Protein AF-A0AAW2XSN4-F1 (afdb_monomer_lite)

Structure (mmCIF, N/CA/C/O backbone):
data_AF-A0AAW2XSN4-F1
#
_entry.id   AF-A0AAW2XSN4-F1
#
loop_
_atom_site.group_PDB
_atom_site.id
_atom_site.type_symbol
_atom_site.label_atom_id
_atom_site.label_alt_id
_atom_site.label_comp_id
_atom_site.label_asym_id
_atom_site.label_entity_id
_atom_site.label_seq_id
_atom_site.pdbx_PDB_ins_code
_atom_site.Cartn_x
_atom_site.Cartn_y
_atom_site.Cartn_z
_atom_site.occupancy
_atom_site.B_iso_or_equiv
_atom_site.auth_seq_id
_atom_site.auth_comp_id
_atom_site.auth_asym_id
_atom_site.auth_atom_id
_atom_site.pdbx_PDB_model_num
ATOM 1 N N . MET A 1 1 ? 8.427 0.320 -1.791 1.00 89.25 1 MET A N 1
ATOM 2 C CA . MET A 1 1 ? 7.146 -0.227 -2.303 1.00 89.25 1 MET A CA 1
ATOM 3 C C . MET A 1 1 ? 5.891 0.432 -1.727 1.00 89.25 1 MET A C 1
ATOM 5 O O . MET A 1 1 ? 4.825 0.251 -2.307 1.00 89.25 1 MET A O 1
ATOM 9 N N . ASN A 1 2 ? 6.001 1.257 -0.677 1.00 90.88 2 ASN A N 1
ATOM 10 C CA . ASN A 1 2 ? 4.876 1.964 -0.051 1.00 90.88 2 ASN A CA 1
ATOM 11 C C . ASN A 1 2 ? 3.918 2.667 -1.022 1.00 90.88 2 ASN A C 1
ATOM 13 O O . ASN A 1 2 ? 2.709 2.553 -0.862 1.00 90.88 2 ASN A O 1
ATOM 17 N N . THR A 1 3 ? 4.432 3.344 -2.052 1.00 93.12 3 THR A N 1
ATOM 18 C CA . THR A 1 3 ? 3.595 4.050 -3.035 1.00 93.12 3 THR A CA 1
ATOM 19 C C . THR A 1 3 ? 2.645 3.117 -3.784 1.00 93.12 3 THR A C 1
ATOM 21 O O . THR A 1 3 ? 1.477 3.453 -3.948 1.00 93.12 3 THR A O 1
ATOM 24 N N . VAL A 1 4 ? 3.114 1.937 -4.203 1.00 94.00 4 VAL A N 1
ATOM 25 C CA . VAL A 1 4 ? 2.282 0.958 -4.923 1.00 94.00 4 VAL A CA 1
ATOM 26 C C . VAL A 1 4 ? 1.210 0.392 -3.995 1.00 94.00 4 VAL A C 1
ATOM 28 O O . VAL A 1 4 ? 0.046 0.354 -4.374 1.00 94.00 4 VAL A O 1
ATOM 31 N N . ILE A 1 5 ? 1.573 0.035 -2.759 1.00 92.00 5 ILE A N 1
ATOM 32 C CA . ILE A 1 5 ? 0.617 -0.462 -1.753 1.00 92.00 5 ILE A CA 1
ATOM 33 C C . ILE A 1 5 ? -0.431 0.610 -1.427 1.00 92.00 5 ILE A C 1
ATOM 35 O O . ILE A 1 5 ? -1.626 0.336 -1.453 1.00 92.00 5 ILE A O 1
ATOM 39 N N . SER A 1 6 ? 0.001 1.854 -1.213 1.00 92.62 6 SER A N 1
ATOM 40 C CA . SER A 1 6 ? -0.888 2.994 -0.975 1.00 92.62 6 SER A CA 1
ATOM 41 C C . SER A 1 6 ? -1.855 3.221 -2.144 1.00 92.62 6 SER A C 1
ATOM 43 O O . SER A 1 6 ? -3.046 3.431 -1.922 1.00 92.62 6 SER A O 1
ATOM 45 N N . ALA A 1 7 ? -1.371 3.114 -3.389 1.00 94.00 7 ALA A N 1
ATOM 46 C CA . ALA A 1 7 ? -2.198 3.237 -4.588 1.00 94.00 7 ALA A CA 1
ATOM 47 C C . ALA A 1 7 ? -3.237 2.105 -4.709 1.00 94.00 7 ALA A C 1
ATOM 49 O O . ALA A 1 7 ? -4.383 2.372 -5.062 1.00 94.00 7 ALA A O 1
ATOM 50 N N . MET A 1 8 ? -2.877 0.860 -4.374 1.00 92.31 8 MET A N 1
ATOM 51 C CA . MET A 1 8 ? -3.817 -0.276 -4.356 1.00 92.31 8 MET A CA 1
ATOM 52 C C . MET A 1 8 ? -4.890 -0.143 -3.259 1.00 92.31 8 MET A C 1
ATOM 54 O O . MET A 1 8 ? -6.014 -0.623 -3.424 1.00 92.31 8 MET A O 1
ATOM 58 N N . SER A 1 9 ? -4.554 0.535 -2.159 1.00 92.31 9 SER A N 1
ATOM 59 C CA . SER A 1 9 ? -5.428 0.780 -1.005 1.00 92.31 9 SER A CA 1
ATOM 60 C C . SER A 1 9 ? -6.297 2.036 -1.130 1.00 92.31 9 SER A C 1
ATOM 62 O O . SER A 1 9 ? -6.934 2.442 -0.153 1.00 92.31 9 SER A O 1
ATOM 64 N N . LEU A 1 10 ? -6.339 2.675 -2.304 1.00 91.38 10 LEU A N 1
ATOM 65 C CA . LEU A 1 10 ? -7.229 3.808 -2.534 1.00 91.38 10 LEU A CA 1
ATOM 66 C C . LEU A 1 10 ? -8.696 3.396 -2.361 1.00 91.38 10 LEU A C 1
ATOM 68 O O . LEU A 1 10 ? -9.124 2.293 -2.734 1.00 91.38 10 LEU A O 1
ATOM 72 N N . ASP A 1 11 ? -9.462 4.321 -1.786 1.00 90.44 11 ASP A N 1
ATOM 73 C CA . ASP A 1 11 ? -10.907 4.191 -1.653 1.00 90.44 11 ASP A CA 1
ATOM 74 C C . ASP A 1 11 ? -11.575 4.511 -2.994 1.00 90.44 11 ASP A C 1
ATOM 76 O O . ASP A 1 11 ? -12.018 5.624 -3.272 1.00 90.44 11 ASP A O 1
ATOM 80 N N . TYR A 1 12 ? -11.518 3.530 -3.888 1.00 91.69 12 TYR A N 1
ATOM 81 C CA . TYR A 1 12 ? -12.091 3.590 -5.219 1.00 91.69 12 TYR A CA 1
ATOM 82 C C . TYR A 1 12 ? -12.686 2.222 -5.570 1.00 91.69 12 TYR A C 1
ATOM 84 O O . TYR A 1 12 ? -12.161 1.205 -5.096 1.00 91.69 12 TYR A O 1
ATOM 92 N N . PRO A 1 13 ? -13.757 2.162 -6.387 1.00 91.38 13 PRO A N 1
ATOM 93 C CA . PRO A 1 13 ? -14.338 0.894 -6.808 1.00 91.38 13 PRO A CA 1
ATOM 94 C C . PRO A 1 13 ? -13.275 -0.033 -7.407 1.00 91.38 13 PRO A C 1
ATOM 96 O O . PRO A 1 13 ? -12.495 0.377 -8.271 1.00 91.38 13 PRO A O 1
ATOM 99 N N . SER A 1 14 ? -13.216 -1.275 -6.924 1.00 86.88 14 SER A N 1
ATOM 100 C CA . SER A 1 14 ? -12.166 -2.235 -7.291 1.00 86.88 14 SER A CA 1
ATOM 101 C C . SER A 1 14 ? -12.201 -2.626 -8.768 1.00 86.88 14 SER A C 1
ATOM 103 O O . SER A 1 14 ? -11.167 -2.959 -9.332 1.00 86.88 14 SER A O 1
ATOM 105 N N . ASP A 1 15 ? -13.366 -2.536 -9.405 1.00 92.38 15 ASP A N 1
ATOM 106 C CA . ASP A 1 15 ? -13.574 -2.731 -10.841 1.00 92.38 15 ASP A CA 1
ATOM 107 C C . ASP A 1 15 ? -13.045 -1.565 -11.693 1.00 92.38 15 ASP A C 1
ATOM 109 O O . ASP A 1 15 ? -12.938 -1.689 -12.913 1.00 92.38 15 ASP A O 1
ATOM 113 N N . LYS A 1 16 ? -12.704 -0.433 -11.065 1.00 95.88 16 LYS A N 1
ATOM 114 C CA . LYS A 1 16 ? -12.246 0.792 -11.738 1.00 95.88 16 LYS A CA 1
ATOM 115 C C . LYS A 1 16 ? -10.844 1.234 -11.323 1.00 95.88 16 LYS A C 1
ATOM 117 O O . LYS A 1 16 ? -10.274 2.107 -11.974 1.00 95.88 16 LYS A O 1
ATOM 122 N N . LEU A 1 17 ? -10.290 0.668 -10.251 1.00 93.06 17 LEU A N 1
ATOM 123 C CA . LEU A 1 17 ? -8.942 0.968 -9.782 1.00 93.06 17 LEU A CA 1
ATOM 124 C C . LEU A 1 17 ? -7.933 0.017 -10.429 1.00 93.06 17 LEU A C 1
ATOM 126 O O . LEU A 1 17 ? -7.944 -1.183 -10.170 1.00 93.06 17 LEU A O 1
ATOM 130 N N . ALA A 1 18 ? -7.018 0.570 -11.219 1.00 93.75 18 ALA A N 1
ATOM 131 C CA . ALA A 1 18 ? -5.877 -0.156 -11.761 1.00 93.75 18 ALA A CA 1
ATOM 132 C C . ALA A 1 18 ? -4.587 0.618 -11.471 1.00 93.75 18 ALA A C 1
ATOM 134 O O . ALA A 1 18 ? -4.529 1.834 -11.656 1.00 93.75 18 ALA A O 1
ATOM 135 N N . VAL A 1 19 ? -3.551 -0.094 -11.026 1.00 93.44 19 VAL A N 1
ATOM 136 C CA . VAL A 1 19 ? -2.224 0.469 -10.754 1.00 93.44 19 VAL A CA 1
ATOM 137 C C . VAL A 1 19 ? -1.252 -0.084 -11.788 1.00 93.44 19 VAL A C 1
ATOM 139 O O . VAL A 1 19 ? -1.075 -1.295 -11.891 1.00 93.44 19 VAL A O 1
ATOM 142 N N . TYR A 1 20 ? -0.618 0.809 -12.545 1.00 95.00 20 TYR A N 1
ATOM 143 C CA . TYR A 1 20 ? 0.397 0.465 -13.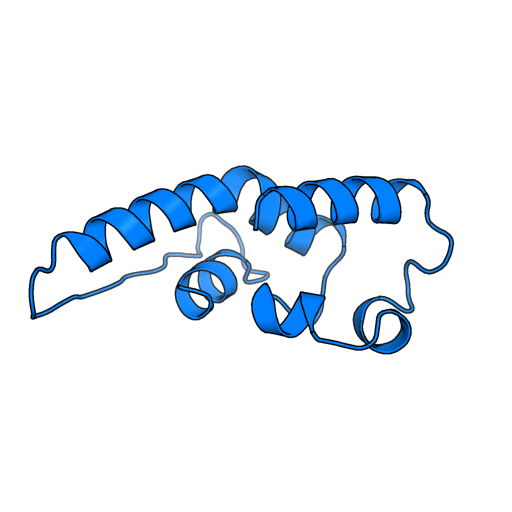538 1.00 95.00 20 TYR A CA 1
ATOM 144 C C . TYR A 1 20 ? 1.767 0.904 -13.030 1.00 95.00 20 TYR A C 1
ATOM 146 O O . TYR A 1 20 ? 1.928 2.032 -12.564 1.00 95.00 20 TYR A O 1
ATOM 154 N N . LEU A 1 21 ? 2.753 0.016 -13.136 1.00 94.62 21 LEU A N 1
ATOM 155 C CA . LEU A 1 21 ? 4.140 0.294 -12.784 1.00 94.62 21 LEU A CA 1
ATOM 156 C C . LEU A 1 21 ? 5.029 -0.017 -13.988 1.00 94.62 21 LEU A C 1
ATOM 158 O O . LEU A 1 21 ? 4.973 -1.122 -14.522 1.00 94.62 21 LEU A O 1
ATOM 162 N N . SER A 1 22 ? 5.848 0.953 -14.385 1.00 95.38 22 SER A N 1
ATOM 163 C CA . SER A 1 22 ? 6.893 0.788 -15.398 1.00 95.38 22 SER A CA 1
ATOM 164 C C . SER A 1 22 ? 8.257 0.847 -14.718 1.00 95.38 22 SER A C 1
ATOM 166 O O . SER A 1 22 ? 8.480 1.719 -13.879 1.00 95.38 22 SER A O 1
ATOM 168 N N . ASP A 1 23 ? 9.151 -0.072 -15.074 1.00 96.19 23 ASP A N 1
ATOM 169 C CA . ASP A 1 23 ? 10.555 -0.077 -14.655 1.00 96.19 23 ASP A CA 1
ATOM 170 C C . ASP A 1 23 ? 11.439 -0.186 -15.899 1.00 96.19 23 ASP A C 1
ATOM 172 O O . ASP A 1 23 ? 11.608 -1.270 -16.461 1.00 96.19 23 ASP A O 1
ATOM 176 N N . ASP A 1 24 ? 12.008 0.942 -16.320 1.00 97.31 24 ASP A N 1
ATOM 177 C CA . ASP A 1 24 ? 12.856 1.028 -17.514 1.00 97.31 24 ASP A CA 1
ATOM 178 C C . ASP A 1 24 ? 14.169 0.242 -17.356 1.00 97.31 24 ASP A C 1
ATOM 180 O O . ASP A 1 24 ? 14.802 -0.126 -18.345 1.00 97.31 24 ASP A O 1
ATOM 184 N N . GLY A 1 25 ? 14.580 -0.043 -16.114 1.00 95.88 25 GLY A N 1
ATOM 185 C CA . GLY A 1 25 ? 15.775 -0.825 -15.809 1.00 95.88 25 GLY A CA 1
ATOM 186 C C . GLY A 1 25 ? 15.554 -2.338 -15.837 1.00 95.88 25 GLY A C 1
ATOM 187 O O . GLY A 1 25 ? 16.531 -3.086 -15.787 1.00 95.88 25 GLY A O 1
ATOM 188 N N . GLY A 1 26 ? 14.299 -2.804 -15.892 1.00 94.88 26 GLY A N 1
ATOM 189 C CA . GLY A 1 26 ? 13.959 -4.230 -15.913 1.00 94.88 26 GLY A CA 1
ATOM 190 C C . GLY A 1 26 ? 14.549 -5.023 -14.740 1.00 94.88 26 GLY A C 1
ATOM 191 O O . GLY A 1 26 ? 14.953 -6.175 -14.910 1.00 94.88 26 GLY A O 1
ATOM 192 N N . SER A 1 27 ? 14.659 -4.412 -13.556 1.00 96.31 27 SER A N 1
ATOM 193 C CA . SER A 1 27 ? 15.374 -5.011 -12.430 1.00 96.31 27 SER A CA 1
ATOM 194 C C . SER A 1 27 ? 14.594 -6.179 -11.829 1.00 96.31 27 SER A C 1
ATOM 196 O O . SER A 1 27 ? 13.428 -6.059 -11.445 1.00 96.31 27 SER A O 1
ATOM 198 N N . TYR A 1 28 ? 15.275 -7.316 -11.653 1.00 96.75 28 TYR A N 1
ATOM 199 C CA . TYR A 1 28 ? 14.714 -8.475 -10.952 1.00 96.75 28 TYR A CA 1
ATOM 200 C C . TYR A 1 28 ? 14.245 -8.117 -9.534 1.00 96.75 28 TYR A C 1
ATOM 202 O O . TYR A 1 28 ? 13.222 -8.620 -9.070 1.00 96.75 28 TYR A O 1
ATOM 210 N N . VAL A 1 29 ? 14.968 -7.218 -8.858 1.00 96.94 29 VAL A N 1
ATOM 211 C CA . VAL A 1 29 ? 14.625 -6.779 -7.501 1.00 96.94 29 VAL A CA 1
ATOM 212 C C . VAL A 1 29 ? 13.298 -6.023 -7.502 1.00 96.94 29 VAL A C 1
ATOM 214 O O . VAL A 1 29 ? 12.463 -6.287 -6.640 1.00 96.94 29 VAL A O 1
ATOM 217 N N . THR A 1 30 ? 13.055 -5.155 -8.492 1.00 96.25 30 THR A N 1
ATOM 218 C CA . THR A 1 30 ? 11.769 -4.455 -8.643 1.00 96.25 30 THR A CA 1
ATOM 219 C C . THR A 1 30 ? 10.637 -5.448 -8.872 1.00 96.25 30 THR A C 1
ATOM 221 O O . THR A 1 30 ? 9.625 -5.400 -8.174 1.00 96.25 30 THR A O 1
ATOM 224 N N . LEU A 1 31 ? 10.819 -6.399 -9.796 1.00 95.44 31 LEU A N 1
ATOM 225 C CA . LEU A 1 31 ? 9.819 -7.431 -10.079 1.00 95.44 31 LEU A CA 1
ATOM 226 C C . LEU A 1 31 ? 9.479 -8.251 -8.826 1.00 95.44 31 LEU A C 1
ATOM 228 O O . LEU A 1 31 ? 8.306 -8.506 -8.548 1.00 95.44 31 LEU A O 1
ATOM 232 N N . HIS A 1 32 ? 10.496 -8.667 -8.070 1.00 95.94 32 HIS A N 1
ATOM 233 C CA . HIS A 1 32 ? 10.297 -9.422 -6.839 1.00 95.94 32 HIS A CA 1
ATOM 234 C C . HIS A 1 32 ? 9.579 -8.583 -5.774 1.00 95.94 32 HIS A C 1
ATOM 236 O O . HIS A 1 32 ? 8.580 -9.035 -5.220 1.00 95.94 32 HIS A O 1
ATOM 242 N N . ALA A 1 33 ? 10.006 -7.338 -5.554 1.00 94.56 33 ALA A N 1
ATOM 243 C CA . ALA A 1 33 ? 9.383 -6.440 -4.585 1.00 94.56 33 ALA A CA 1
ATOM 244 C C . ALA A 1 33 ? 7.904 -6.151 -4.908 1.00 94.56 33 ALA A C 1
ATOM 246 O O . ALA A 1 33 ? 7.080 -6.076 -4.000 1.00 94.56 33 ALA A O 1
ATOM 247 N N . VAL A 1 34 ? 7.545 -6.033 -6.191 1.00 94.69 34 VAL A N 1
ATOM 248 C CA . VAL A 1 34 ? 6.149 -5.868 -6.638 1.00 94.69 34 VAL A CA 1
ATOM 249 C C . VAL A 1 34 ? 5.324 -7.122 -6.382 1.00 94.69 34 VAL A C 1
ATOM 251 O O . VAL A 1 34 ? 4.182 -7.012 -5.944 1.00 94.69 34 VAL A O 1
ATOM 254 N N . ARG A 1 35 ? 5.893 -8.313 -6.597 1.00 93.50 35 ARG A N 1
ATOM 255 C CA . ARG A 1 35 ? 5.219 -9.581 -6.277 1.00 93.50 35 ARG A CA 1
ATOM 256 C C . ARG A 1 35 ? 4.960 -9.737 -4.784 1.00 93.50 35 ARG A C 1
ATOM 258 O 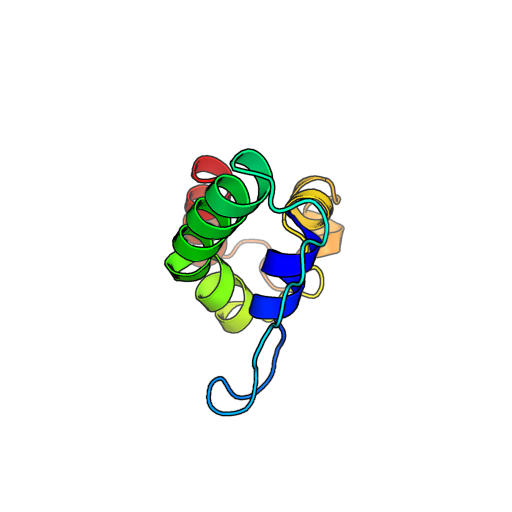O . ARG A 1 35 ? 3.877 -10.172 -4.413 1.00 93.50 35 ARG A O 1
ATOM 265 N N . GLU A 1 36 ? 5.917 -9.374 -3.937 1.00 91.81 36 GLU A N 1
ATOM 266 C CA . GLU A 1 36 ? 5.696 -9.398 -2.488 1.00 91.81 36 GLU A CA 1
ATOM 267 C C . GLU A 1 36 ? 4.667 -8.337 -2.070 1.00 91.81 36 GLU A C 1
ATOM 269 O O . GLU A 1 36 ? 3.746 -8.646 -1.320 1.00 91.81 36 GLU A O 1
ATOM 274 N N . ALA A 1 37 ? 4.720 -7.128 -2.640 1.00 90.75 37 ALA A N 1
ATOM 275 C CA . ALA A 1 37 ? 3.715 -6.093 -2.387 1.00 90.75 37 ALA A CA 1
ATOM 276 C C . ALA A 1 37 ? 2.298 -6.498 -2.829 1.00 90.75 37 ALA A C 1
ATOM 278 O O . ALA A 1 37 ? 1.332 -6.135 -2.163 1.00 90.75 37 ALA A O 1
ATOM 279 N N . TRP A 1 38 ? 2.159 -7.262 -3.919 1.00 89.38 38 TRP A N 1
ATOM 280 C CA . TRP A 1 38 ? 0.876 -7.836 -4.333 1.00 89.38 38 TRP A CA 1
ATOM 281 C C . TRP A 1 38 ? 0.315 -8.760 -3.252 1.00 89.38 38 TRP A C 1
ATOM 283 O O . TRP A 1 38 ? -0.860 -8.671 -2.932 1.00 89.38 38 TRP A O 1
ATOM 293 N N . LYS A 1 39 ? 1.127 -9.633 -2.644 1.00 88.62 39 LYS A N 1
ATOM 294 C CA . LYS A 1 39 ? 0.637 -10.539 -1.585 1.00 88.62 39 LYS A CA 1
ATOM 295 C C . LYS A 1 39 ? 0.099 -9.771 -0.375 1.00 88.62 39 LYS A C 1
ATOM 297 O O . LYS A 1 39 ? -0.876 -10.191 0.237 1.00 88.62 39 LYS A O 1
ATOM 302 N N . LEU A 1 40 ? 0.696 -8.619 -0.064 1.00 82.75 40 LEU A N 1
ATOM 303 C CA . LEU A 1 40 ? 0.227 -7.727 1.003 1.00 82.75 40 LEU A CA 1
ATOM 304 C C . LEU A 1 40 ? -1.145 -7.106 0.706 1.00 82.75 40 LEU A C 1
ATOM 306 O O . LEU A 1 40 ? -1.828 -6.656 1.627 1.00 82.75 40 LEU A O 1
ATOM 310 N N . GLN A 1 41 ? -1.571 -7.085 -0.561 1.00 83.44 41 GLN A N 1
ATOM 311 C CA . GLN A 1 41 ? -2.878 -6.575 -0.967 1.00 83.44 41 GLN A CA 1
ATOM 312 C C . GLN A 1 41 ? -4.021 -7.344 -0.294 1.00 83.44 41 GLN A C 1
ATOM 314 O O . GLN A 1 41 ? -4.999 -6.720 0.119 1.00 83.44 41 GLN A O 1
ATOM 319 N N . ASP A 1 42 ? -3.889 -8.666 -0.158 1.00 84.44 42 ASP A N 1
ATOM 320 C CA . ASP A 1 42 ? -4.970 -9.550 0.291 1.00 84.44 42 ASP A CA 1
ATOM 321 C C . ASP A 1 42 ? -5.431 -9.249 1.724 1.00 84.44 42 ASP A C 1
ATOM 323 O O .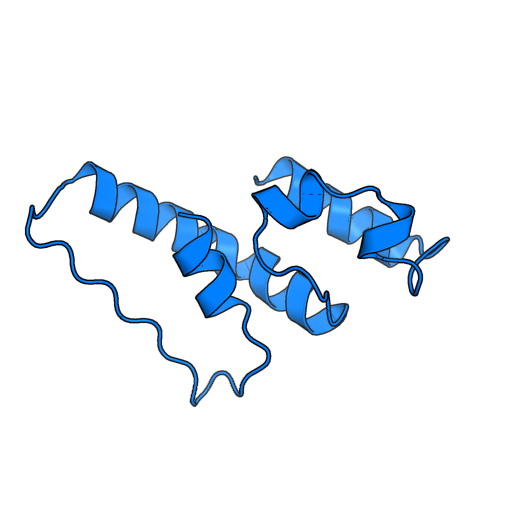 ASP A 1 42 ? -6.605 -9.428 2.042 1.00 84.44 42 ASP A O 1
ATOM 327 N N . CYS A 1 43 ? -4.542 -8.738 2.580 1.00 84.75 43 CYS A N 1
ATOM 328 C CA . CYS A 1 43 ? -4.877 -8.311 3.940 1.00 84.75 43 CYS A CA 1
ATOM 329 C C . CYS A 1 43 ? -4.887 -6.783 4.100 1.00 84.75 43 CYS A C 1
ATOM 331 O O . CYS A 1 43 ? -5.787 -6.230 4.736 1.00 84.75 43 CYS A O 1
ATOM 333 N N . GLY A 1 44 ? -3.926 -6.079 3.493 1.00 85.81 44 GLY A N 1
ATOM 334 C CA . GLY A 1 44 ? -3.734 -4.640 3.674 1.00 85.81 44 GLY A CA 1
ATOM 335 C C . GLY A 1 44 ? -4.836 -3.789 3.048 1.00 85.81 44 GLY A C 1
ATOM 336 O O . GLY A 1 44 ? -5.294 -2.825 3.665 1.00 85.81 44 GLY A O 1
ATOM 337 N N . VAL A 1 45 ? -5.310 -4.154 1.852 1.00 88.88 45 VAL A N 1
ATOM 338 C CA . VAL A 1 45 ? -6.366 -3.395 1.167 1.00 88.88 45 VAL A CA 1
ATOM 339 C C . VAL A 1 45 ? -7.725 -3.559 1.863 1.00 88.88 45 VAL A C 1
ATOM 341 O O . VAL A 1 45 ? -8.373 -2.537 2.114 1.00 88.88 45 VAL A O 1
ATOM 344 N N . PRO A 1 46 ? -8.176 -4.777 2.234 1.00 90.81 46 PRO A N 1
ATOM 345 C CA . PRO A 1 46 ? -9.393 -4.939 3.027 1.00 90.81 46 PRO A CA 1
ATOM 346 C C . PRO A 1 46 ? -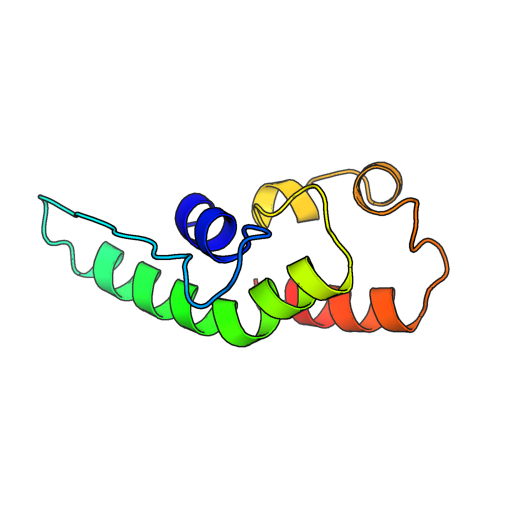9.333 -4.228 4.378 1.00 90.81 46 PRO A C 1
ATOM 348 O O . PRO A 1 46 ? -10.306 -3.572 4.735 1.00 90.81 46 PRO A O 1
ATOM 351 N N . PHE A 1 47 ? -8.201 -4.287 5.092 1.00 91.62 47 PHE A N 1
ATOM 352 C CA . PHE A 1 47 ? -8.011 -3.564 6.357 1.00 91.62 47 PHE A CA 1
ATOM 353 C C . PHE A 1 47 ? -8.190 -2.054 6.174 1.00 91.62 47 PHE A C 1
ATOM 355 O O . PHE A 1 47 ? -8.986 -1.421 6.869 1.00 91.62 47 PHE A O 1
ATOM 362 N N . CYS A 1 48 ? -7.520 -1.489 5.167 1.00 91.25 48 CYS A N 1
ATOM 363 C CA . CYS A 1 48 ? -7.666 -0.089 4.800 1.00 91.25 48 CYS A CA 1
ATOM 364 C C . CYS A 1 48 ? -9.140 0.275 4.538 1.00 91.25 48 CYS A C 1
ATOM 366 O O . CYS A 1 48 ? -9.647 1.256 5.090 1.00 91.25 48 CYS A O 1
ATOM 368 N N . ARG A 1 49 ? -9.850 -0.504 3.720 1.00 89.44 49 ARG A N 1
ATOM 369 C CA . ARG A 1 49 ? -11.252 -0.217 3.376 1.00 89.44 49 ARG A CA 1
ATOM 370 C C . ARG A 1 49 ? -12.197 -0.376 4.564 1.00 89.44 49 ARG A C 1
ATOM 372 O O . ARG A 1 49 ? -13.001 0.517 4.793 1.00 89.44 49 ARG A O 1
ATOM 379 N N . LYS A 1 50 ? -12.060 -1.454 5.342 1.00 91.75 50 LYS A N 1
ATOM 380 C CA . LYS A 1 50 ? -12.898 -1.761 6.514 1.00 91.75 50 LYS A CA 1
ATOM 381 C C . LYS A 1 50 ? -12.894 -0.631 7.543 1.00 91.75 50 LYS A C 1
ATOM 383 O O . LYS A 1 50 ? -13.938 -0.326 8.107 1.00 91.75 50 LYS A O 1
ATOM 388 N N . TYR A 1 51 ? -11.734 -0.019 7.767 1.00 91.44 51 TYR A N 1
ATOM 389 C CA . TYR A 1 51 ? -11.553 1.015 8.787 1.00 91.44 51 TYR A CA 1
ATOM 390 C C . TYR A 1 51 ? -11.420 2.428 8.217 1.00 91.44 51 TYR A C 1
ATOM 392 O O . TYR A 1 51 ? -11.115 3.357 8.956 1.00 91.44 51 TYR A O 1
ATOM 400 N N . GLU A 1 52 ? -11.619 2.616 6.908 1.00 89.44 52 GLU A N 1
ATOM 401 C CA . GLU A 1 52 ? -11.553 3.932 6.255 1.00 89.44 52 GLU A CA 1
ATOM 402 C C . GLU A 1 52 ? -10.283 4.741 6.611 1.00 89.44 52 GLU A C 1
ATOM 404 O O . GLU A 1 52 ? -10.312 5.969 6.701 1.00 89.44 52 GLU A O 1
ATOM 409 N N . LEU A 1 53 ? -9.155 4.051 6.839 1.00 88.19 53 LEU A N 1
ATOM 410 C CA . LEU A 1 53 ? -7.912 4.682 7.303 1.00 88.19 53 LEU A CA 1
ATOM 411 C 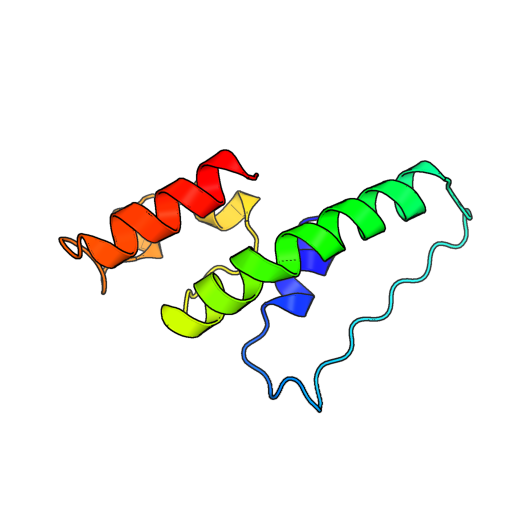C . LEU A 1 53 ? -7.491 5.856 6.420 1.00 88.19 53 LEU A C 1
ATOM 413 O O . LEU A 1 53 ? -7.364 5.746 5.199 1.00 88.19 53 LEU A O 1
ATOM 417 N N . ARG A 1 54 ? -7.168 6.977 7.057 1.00 85.81 54 ARG A N 1
ATOM 418 C CA . ARG A 1 54 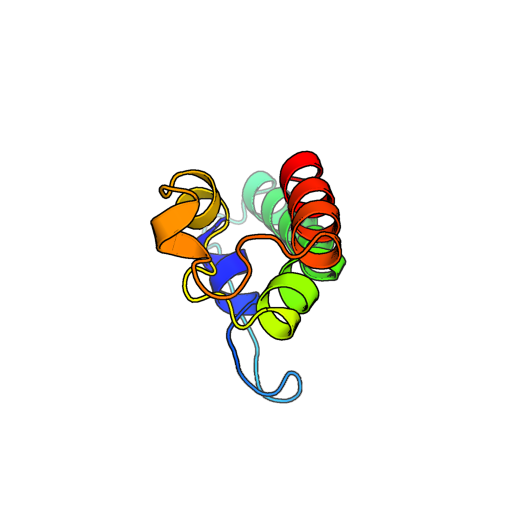? -6.732 8.177 6.338 1.00 85.81 54 ARG A CA 1
ATOM 419 C C . ARG A 1 54 ? -5.327 8.023 5.751 1.00 85.81 54 ARG A C 1
ATOM 421 O O . ARG A 1 54 ? -5.016 8.619 4.723 1.00 85.81 54 ARG A O 1
ATOM 428 N N . ILE A 1 55 ? -4.482 7.226 6.406 1.00 88.94 55 ILE A N 1
ATOM 429 C CA . ILE A 1 55 ? -3.104 6.956 5.997 1.00 88.94 55 ILE A CA 1
ATOM 430 C C . ILE A 1 55 ? -3.055 5.548 5.394 1.00 88.94 55 ILE A C 1
ATOM 432 O O . ILE A 1 55 ? -3.249 4.559 6.090 1.00 88.94 55 ILE A O 1
ATOM 436 N N . ARG A 1 56 ? -2.824 5.463 4.079 1.00 89.38 56 ARG A N 1
ATOM 437 C CA . ARG A 1 56 ? -2.760 4.193 3.323 1.00 89.38 56 ARG A CA 1
ATOM 438 C C . ARG A 1 56 ? -1.342 3.667 3.122 1.00 89.38 56 ARG A C 1
ATOM 440 O O . ARG A 1 56 ? -1.150 2.503 2.787 1.00 89.38 56 ARG A O 1
ATOM 447 N N . CYS A 1 57 ? -0.354 4.542 3.283 1.00 90.12 57 CYS A N 1
ATOM 448 C CA . CYS A 1 57 ? 1.052 4.177 3.243 1.00 90.12 57 CYS A CA 1
ATOM 449 C C . CYS A 1 57 ? 1.391 3.398 4.523 1.00 90.12 57 CYS A C 1
ATOM 451 O O . CYS A 1 57 ? 1.262 3.985 5.599 1.00 90.12 57 CYS A O 1
ATOM 453 N N . PRO A 1 58 ? 1.835 2.131 4.436 1.00 88.31 58 PRO A N 1
ATOM 454 C CA . PRO A 1 58 ? 2.076 1.319 5.624 1.00 88.31 58 PRO A CA 1
ATOM 455 C C . PRO A 1 58 ? 3.123 1.941 6.556 1.00 88.31 58 PRO A C 1
ATOM 457 O O . PRO A 1 58 ? 2.852 2.149 7.733 1.00 88.31 58 PRO A O 1
ATOM 460 N N . GLU A 1 59 ? 4.282 2.332 6.019 1.00 89.69 59 GLU A N 1
ATOM 461 C CA . GLU A 1 59 ? 5.353 2.958 6.808 1.00 89.69 59 GLU A CA 1
ATOM 462 C C . GLU A 1 59 ? 4.881 4.238 7.512 1.00 89.69 59 GLU A C 1
ATOM 464 O O . GLU A 1 59 ? 5.114 4.415 8.706 1.00 89.69 59 GLU A O 1
ATOM 469 N N . SER A 1 60 ? 4.157 5.113 6.806 1.00 89.75 60 SER A N 1
ATOM 470 C CA . SER A 1 60 ? 3.625 6.344 7.402 1.00 89.75 60 SER A CA 1
ATOM 471 C C . SER A 1 60 ? 2.537 6.073 8.440 1.00 89.75 60 SER A C 1
ATOM 473 O O . SER A 1 60 ? 2.438 6.816 9.408 1.00 89.75 60 SER A O 1
ATOM 475 N N . TYR A 1 61 ? 1.721 5.035 8.244 1.00 89.75 61 TYR A N 1
ATOM 476 C CA . TYR A 1 61 ? 0.655 4.660 9.170 1.00 89.75 61 TYR A CA 1
ATOM 477 C C . TYR A 1 61 ? 1.226 4.123 10.488 1.00 89.75 61 TYR A C 1
ATOM 479 O O . TYR A 1 61 ? 0.824 4.571 11.557 1.00 89.75 61 TYR A O 1
ATOM 487 N N . PHE A 1 62 ? 2.211 3.222 10.424 1.00 87.75 62 PHE A N 1
ATOM 488 C CA . PHE A 1 62 ? 2.827 2.642 11.622 1.00 87.75 62 PHE A CA 1
ATOM 489 C C . PHE A 1 62 ? 3.823 3.575 12.323 1.00 87.75 62 PHE A C 1
ATOM 491 O O . PHE A 1 62 ? 4.089 3.384 13.506 1.00 87.75 62 PHE A O 1
ATOM 498 N N . SER A 1 63 ? 4.335 4.593 11.625 1.00 88.19 63 SER A N 1
ATOM 499 C CA . SER A 1 63 ? 5.200 5.625 12.219 1.00 88.19 63 SER A CA 1
ATOM 500 C C . SER A 1 63 ? 4.426 6.788 12.851 1.00 88.19 63 SER A C 1
ATOM 502 O O . SER A 1 63 ? 5.029 7.606 13.540 1.00 88.19 63 SER A O 1
ATOM 504 N N . ALA A 1 64 ? 3.122 6.910 12.588 1.00 83.94 64 ALA A N 1
ATOM 505 C CA . ALA A 1 64 ? 2.286 7.954 13.172 1.00 83.94 64 ALA A CA 1
ATOM 506 C C . ALA A 1 64 ? 1.906 7.622 14.624 1.00 83.94 64 ALA A C 1
ATOM 508 O O . ALA A 1 64 ? 1.778 6.453 14.999 1.00 83.94 64 ALA A O 1
ATOM 509 N N . ASP A 1 65 ? 1.664 8.655 15.436 1.00 77.88 65 ASP A N 1
ATOM 510 C CA . ASP A 1 65 ? 1.146 8.468 16.790 1.00 77.88 65 ASP A CA 1
ATOM 511 C C . ASP A 1 65 ? -0.205 7.743 16.726 1.00 77.88 65 ASP A C 1
ATOM 513 O O . ASP A 1 65 ? -1.102 8.166 15.989 1.00 77.88 65 ASP A O 1
ATOM 517 N N . LYS A 1 66 ? -0.359 6.663 17.509 1.00 68.06 66 LYS A N 1
ATOM 518 C CA . LYS A 1 66 ? -1.550 5.786 17.494 1.00 68.06 66 LYS A CA 1
ATOM 519 C C . LYS A 1 66 ? -2.858 6.554 17.670 1.00 68.06 66 LYS A C 1
ATOM 521 O O . LYS A 1 66 ? -3.858 6.203 17.054 1.00 68.06 66 LYS A O 1
ATOM 526 N N . GLU A 1 67 ? -2.838 7.594 18.498 1.00 62.38 67 GLU A N 1
ATOM 527 C CA . GLU A 1 67 ? -4.002 8.448 18.720 1.00 62.38 67 GLU A CA 1
ATOM 528 C C . GLU A 1 67 ? -4.332 9.261 17.465 1.00 62.38 67 GLU A C 1
ATOM 530 O O . GLU A 1 67 ? -5.483 9.298 17.072 1.00 62.38 67 GLU A O 1
ATOM 535 N N . SER A 1 68 ? -3.339 9.797 16.749 1.00 64.88 68 SER A N 1
ATOM 536 C CA . SER A 1 68 ? -3.560 10.645 15.564 1.00 64.88 68 SER A CA 1
ATOM 537 C C . SER A 1 68 ? -4.053 9.900 14.314 1.00 64.88 68 SER A C 1
ATOM 539 O O . SER A 1 68 ? -4.668 10.506 13.432 1.00 64.88 68 SER A O 1
ATOM 541 N N . ALA A 1 69 ? -3.757 8.602 14.202 1.00 66.38 69 ALA A N 1
ATOM 542 C CA . ALA A 1 69 ? -4.094 7.811 13.020 1.00 66.38 69 ALA A CA 1
ATOM 543 C C . ALA A 1 69 ? -5.527 7.257 13.076 1.00 66.38 69 ALA A C 1
ATOM 545 O O . ALA A 1 69 ? -6.200 7.224 12.043 1.00 66.38 69 ALA A O 1
ATOM 546 N N . ASP A 1 70 ? -5.994 6.876 14.274 1.00 76.50 70 ASP A N 1
ATOM 547 C CA . ASP A 1 70 ? -7.153 5.993 14.456 1.00 76.50 70 ASP A CA 1
ATOM 548 C C . ASP A 1 70 ? -8.069 6.401 15.627 1.00 76.50 70 ASP A C 1
ATOM 550 O O . ASP A 1 70 ? -8.655 5.536 16.281 1.00 76.50 70 ASP A O 1
ATOM 554 N N . GLU A 1 71 ? -8.241 7.706 15.891 1.00 75.75 71 GLU A N 1
ATOM 555 C CA . GLU A 1 71 ? -9.097 8.223 16.985 1.00 75.75 71 GLU A CA 1
ATOM 556 C C . GLU A 1 71 ? -10.479 7.546 17.043 1.00 75.75 71 GLU A C 1
ATOM 558 O O . GLU A 1 71 ? -11.001 7.250 18.118 1.00 75.75 71 GLU A O 1
ATOM 563 N N . LYS A 1 72 ? -11.057 7.243 15.872 1.00 82.75 72 LYS A N 1
ATOM 564 C CA . LYS A 1 72 ? -12.375 6.605 15.724 1.00 82.75 72 LYS A CA 1
ATOM 565 C C . LYS A 1 72 ? -12.454 5.186 16.300 1.00 82.75 72 LYS A C 1
ATOM 567 O O . LYS A 1 72 ? -13.552 4.729 16.605 1.00 82.75 72 LYS A O 1
ATOM 572 N N . PHE A 1 73 ? -11.330 4.482 16.411 1.00 85.19 73 PHE A N 1
ATOM 573 C CA . PHE A 1 73 ? -11.279 3.064 16.784 1.00 85.19 73 PHE A CA 1
ATOM 574 C C . PHE A 1 73 ? -10.604 2.822 18.138 1.00 85.19 73 PHE A C 1
ATOM 576 O O . PHE A 1 73 ? -10.336 1.672 18.498 1.00 85.19 73 PHE A O 1
ATOM 583 N N . ILE A 1 74 ? -10.360 3.880 18.918 1.00 81.88 74 ILE A N 1
ATOM 584 C CA . ILE A 1 74 ? -9.834 3.766 20.282 1.00 81.88 74 ILE A CA 1
ATOM 585 C C . ILE A 1 74 ? -10.754 2.851 21.108 1.00 81.88 74 ILE A C 1
ATOM 587 O O . ILE A 1 74 ? -11.958 3.071 21.212 1.00 81.88 74 ILE A O 1
ATOM 591 N N . GLY A 1 75 ? -10.174 1.799 21.694 1.00 81.94 75 GLY A N 1
ATOM 592 C CA . GLY A 1 75 ? -10.898 0.812 22.504 1.00 81.94 75 GLY A CA 1
ATOM 593 C C . GLY A 1 75 ? -11.613 -0.296 21.718 1.00 81.94 75 GLY A C 1
ATOM 594 O O . GLY A 1 75 ? -12.175 -1.198 22.338 1.00 81.94 75 GLY A O 1
ATOM 595 N N . CYS A 1 76 ? -11.573 -0.289 20.380 1.00 89.50 76 CYS A N 1
ATOM 596 C CA . CYS A 1 76 ? -12.124 -1.368 19.560 1.00 89.50 76 CYS A CA 1
ATOM 597 C C . CYS A 1 76 ? -11.168 -2.575 19.536 1.00 89.50 76 CYS A C 1
ATOM 599 O O . CYS A 1 76 ? -10.086 -2.522 18.948 1.00 89.50 76 CYS A O 1
ATOM 601 N N . SER A 1 77 ? -11.565 -3.681 20.172 1.00 90.31 77 SER A N 1
ATOM 602 C CA . SER A 1 77 ? -10.750 -4.903 20.249 1.00 90.31 77 SER A CA 1
ATOM 603 C C . SER A 1 77 ? -10.555 -5.577 18.889 1.00 90.31 77 SER A C 1
ATOM 605 O O . SER A 1 77 ? -9.474 -6.093 18.617 1.00 90.31 77 SER A O 1
ATOM 607 N N . GLU A 1 78 ? -11.573 -5.536 18.028 1.00 92.88 78 GLU A N 1
ATOM 608 C CA . GLU A 1 78 ? -11.511 -6.074 16.666 1.00 92.88 78 GLU A CA 1
ATOM 609 C C . GLU A 1 78 ? -10.488 -5.311 15.817 1.00 92.88 78 GLU A C 1
ATOM 611 O O . GLU A 1 78 ? -9.626 -5.919 15.186 1.00 92.88 78 GLU A O 1
ATOM 616 N N . PHE A 1 79 ? -10.513 -3.976 15.887 1.00 91.50 79 PHE A N 1
ATOM 617 C CA . PHE A 1 79 ? -9.531 -3.129 15.214 1.00 91.50 79 PHE A CA 1
ATOM 618 C C . PHE A 1 79 ? -8.107 -3.411 15.696 1.00 91.50 79 PHE A C 1
ATOM 620 O O . PHE A 1 79 ? -7.194 -3.544 14.885 1.00 91.50 79 PHE A O 1
ATOM 627 N N . ALA A 1 80 ? -7.912 -3.537 17.012 1.00 90.25 80 ALA A N 1
ATOM 628 C CA . ALA A 1 80 ? -6.603 -3.827 17.586 1.00 90.25 80 ALA A CA 1
ATOM 629 C C . ALA A 1 80 ? -6.047 -5.183 17.112 1.00 90.25 80 ALA A C 1
ATOM 631 O O . ALA A 1 80 ? -4.863 -5.269 16.783 1.00 90.25 80 ALA A O 1
ATOM 632 N N . ALA A 1 81 ? -6.896 -6.215 17.040 1.00 92.44 81 ALA A N 1
ATOM 633 C CA . ALA A 1 81 ? -6.517 -7.535 16.544 1.00 92.44 81 ALA A CA 1
ATOM 634 C C . ALA A 1 81 ? -6.158 -7.500 15.049 1.00 92.44 81 ALA A C 1
ATOM 636 O O . ALA A 1 81 ? -5.084 -7.965 14.665 1.00 92.44 81 ALA A O 1
ATOM 637 N N . ASP A 1 82 ? -7.005 -6.884 14.219 1.00 92.00 82 ASP A N 1
ATOM 638 C CA . ASP A 1 82 ? -6.756 -6.749 12.781 1.00 92.00 82 ASP A CA 1
ATOM 639 C C . ASP A 1 82 ? -5.480 -5.934 12.504 1.00 92.00 82 ASP A C 1
ATOM 641 O O . ASP A 1 82 ? -4.655 -6.327 11.679 1.00 92.00 82 ASP A O 1
ATOM 645 N N . ARG A 1 83 ? -5.262 -4.832 13.237 1.00 90.94 83 ARG A N 1
ATOM 646 C CA . ARG A 1 83 ? -4.058 -3.995 13.117 1.00 90.94 83 ARG A CA 1
ATOM 647 C C . ARG A 1 83 ? -2.788 -4.782 13.447 1.00 90.94 83 ARG A C 1
ATOM 649 O O . ARG A 1 83 ? -1.779 -4.610 12.767 1.00 90.94 83 ARG A O 1
ATOM 656 N N . GLN A 1 84 ? -2.830 -5.642 14.465 1.00 89.69 84 GLN A N 1
ATOM 657 C CA . GLN A 1 84 ? -1.682 -6.462 14.857 1.00 89.69 84 GLN A CA 1
ATOM 658 C C . GLN A 1 84 ? -1.300 -7.472 13.767 1.00 89.69 84 GLN A C 1
ATOM 660 O O . GLN A 1 84 ? -0.114 -7.697 13.539 1.00 89.69 84 GLN A O 1
ATOM 665 N N . ILE A 1 85 ? -2.280 -8.041 13.057 1.00 88.06 85 ILE A N 1
ATOM 666 C CA . ILE A 1 85 ? -2.022 -8.935 11.918 1.00 88.06 85 ILE A CA 1
ATOM 667 C C . ILE A 1 85 ? -1.259 -8.187 10.820 1.00 88.06 85 ILE A C 1
ATOM 669 O O . ILE A 1 85 ? -0.265 -8.697 10.311 1.00 88.06 85 ILE A O 1
ATOM 673 N N . ILE A 1 86 ? -1.690 -6.967 10.486 1.00 87.44 86 ILE A N 1
ATOM 674 C CA . ILE A 1 86 ? -1.030 -6.158 9.453 1.00 87.44 86 ILE A CA 1
ATOM 675 C C . ILE A 1 86 ? 0.388 -5.762 9.875 1.00 87.44 86 ILE A C 1
ATOM 677 O O . ILE A 1 86 ? 1.285 -5.791 9.042 1.00 87.44 86 ILE A O 1
ATOM 681 N N . GLU A 1 87 ? 0.613 -5.443 11.150 1.00 84.81 87 GLU A N 1
ATOM 682 C CA . GLU A 1 87 ? 1.934 -5.069 11.677 1.00 84.81 87 GLU A CA 1
ATOM 683 C C . GLU A 1 87 ? 2.949 -6.225 11.630 1.00 84.81 87 GLU A C 1
ATOM 685 O O . GLU A 1 87 ? 4.124 -5.988 11.385 1.00 84.81 87 GLU A O 1
ATOM 690 N N . VAL A 1 88 ? 2.507 -7.473 11.820 1.00 79.50 88 VAL A N 1
ATOM 691 C CA . VAL A 1 88 ? 3.378 -8.668 11.765 1.00 79.50 88 VAL A CA 1
ATOM 692 C C . VAL A 1 88 ? 3.763 -9.051 10.334 1.00 79.50 88 VAL A C 1
ATOM 694 O O . VAL A 1 88 ? 4.793 -9.686 10.116 1.00 79.50 88 VAL A O 1
ATOM 697 N N . ILE A 1 89 ? 2.916 -8.712 9.364 1.00 71.81 89 ILE A N 1
ATOM 698 C CA . ILE A 1 89 ? 3.113 -9.051 7.951 1.00 71.81 89 ILE A CA 1
ATOM 699 C C . ILE A 1 89 ? 4.037 -8.031 7.243 1.00 71.81 89 ILE A C 1
ATOM 701 O O . ILE A 1 89 ? 4.538 -8.315 6.152 1.00 71.81 89 ILE A O 1
ATOM 705 N N . ASN A 1 90 ? 4.255 -6.861 7.849 1.00 61.12 90 ASN A N 1
ATOM 706 C CA . ASN A 1 90 ? 4.958 -5.716 7.264 1.00 61.12 90 ASN A CA 1
ATOM 707 C C . ASN A 1 90 ? 6.451 -5.640 7.623 1.00 61.12 90 ASN A C 1
ATOM 709 O O . ASN A 1 90 ? 6.879 -6.305 8.592 1.00 61.12 90 ASN A O 1
#

Organism: NCBI:txid2727402

Foldseek 3Di:
DLVQQLQLLDPDPNVPRDDDDDDPPPDPVVVVVVVLSVVLSVLLNCLCNVQVWPDRRPVVLVPDDPCVGRVPCVPPPVNVVSVVVSVVSD

Secondary structure (DSSP, 8-state):
-HHHHHHHT-SS-TTT-------TT--HHHHHHHHHHHHHHHHHHHHHHHTT-S---HHHHHHS-HHHHHGGGTT-HHHHHHHHHHHHH-

Radius of gyration: 14.16 Å; chains: 1; bounding box: 30×21×40 Å

pLDDT: mean 88.47, std 7.62, range [61.12, 97.31]

InterPro domains:
  IPR005150 Cellulose synthase [PF03552] (2-85)

Sequence (90 aa):
MNTVISAMSLDYPSDKLAVYLSDDGGSYVTLHAVREAWKLQDCGVPFCRKYELRIRCPESYFSADKESADEKFIGCSEFAADRQIIEVIN